Protein AF-A0A970EPY3-F1 (afdb_monomer_lite)

Structure (mmCIF, N/CA/C/O backbone):
data_AF-A0A970EPY3-F1
#
_entry.id   AF-A0A970EPY3-F1
#
loop_
_atom_site.group_PDB
_atom_site.id
_atom_site.type_symbol
_atom_site.label_atom_id
_atom_site.label_alt_id
_atom_site.label_comp_id
_atom_site.label_asym_id
_atom_site.label_entity_id
_atom_site.label_seq_id
_atom_site.pdbx_PDB_ins_code
_atom_site.Cartn_x
_atom_site.Cartn_y
_atom_site.Cartn_z
_atom_site.occupancy
_atom_site.B_iso_or_equiv
_atom_site.auth_seq_id
_atom_site.auth_comp_id
_atom_site.auth_asym_id
_atom_site.auth_atom_id
_atom_site.pdbx_PDB_model_num
ATOM 1 N N . MET A 1 1 ? -23.194 1.793 7.212 1.00 55.56 1 MET A N 1
ATOM 2 C CA . MET A 1 1 ? -22.159 1.572 8.239 1.00 55.56 1 MET A CA 1
ATOM 3 C C . MET A 1 1 ? -21.676 2.936 8.666 1.00 55.56 1 MET A C 1
ATOM 5 O O . MET A 1 1 ? -21.393 3.735 7.785 1.00 55.56 1 MET A O 1
ATOM 9 N N . GLU A 1 2 ? -21.664 3.217 9.967 1.00 76.56 2 GLU A N 1
ATOM 10 C CA . GLU A 1 2 ? -20.962 4.396 10.481 1.00 76.56 2 GLU A CA 1
ATOM 11 C C . GLU A 1 2 ? -19.458 4.180 10.309 1.00 76.56 2 GLU A C 1
ATOM 13 O O . GLU A 1 2 ? -18.946 3.101 10.619 1.00 76.56 2 GLU A O 1
ATOM 18 N N . THR A 1 3 ? -18.762 5.197 9.818 1.00 88.69 3 THR A N 1
ATOM 19 C CA . THR A 1 3 ? -17.301 5.199 9.715 1.00 88.69 3 THR A CA 1
ATOM 20 C C . THR A 1 3 ? -16.665 5.224 11.108 1.00 88.69 3 THR A C 1
ATOM 22 O O . THR A 1 3 ? -17.247 5.748 12.063 1.00 88.69 3 THR A O 1
ATOM 25 N N . ILE A 1 4 ? -15.425 4.740 11.232 1.00 91.38 4 ILE A N 1
ATOM 26 C CA . ILE A 1 4 ? -14.642 4.841 12.479 1.00 91.38 4 ILE A CA 1
ATOM 27 C C . ILE A 1 4 ? -14.607 6.292 12.989 1.00 91.38 4 ILE A C 1
ATOM 29 O O . ILE A 1 4 ? -14.750 6.543 14.185 1.00 91.38 4 ILE A O 1
ATOM 33 N N . ARG A 1 5 ? -14.519 7.280 12.086 1.00 92.12 5 ARG A N 1
ATOM 34 C CA . ARG A 1 5 ? -14.558 8.708 12.450 1.00 92.12 5 ARG A CA 1
ATOM 35 C C . ARG A 1 5 ? -15.885 9.142 13.072 1.00 92.12 5 ARG A C 1
ATOM 37 O O . ARG A 1 5 ? -15.862 9.910 14.033 1.00 92.12 5 ARG A O 1
ATOM 44 N N . GLU A 1 6 ? -17.016 8.670 12.557 1.00 92.19 6 GLU A N 1
ATOM 45 C CA . GLU A 1 6 ? -18.340 8.969 13.120 1.00 92.19 6 GLU A CA 1
ATOM 46 C C . GLU A 1 6 ? -18.498 8.345 14.512 1.00 92.19 6 GLU A C 1
ATOM 48 O O . GLU A 1 6 ? -18.922 9.032 15.444 1.00 92.19 6 GLU A O 1
ATOM 53 N N . LYS A 1 7 ? -18.040 7.098 14.693 1.00 90.94 7 LYS A N 1
ATOM 54 C CA . LYS A 1 7 ? -18.020 6.417 15.999 1.00 90.94 7 LYS A CA 1
ATOM 55 C C . LYS A 1 7 ? -17.150 7.163 17.024 1.00 90.94 7 LYS A C 1
ATOM 57 O O . LYS A 1 7 ? -17.562 7.357 18.169 1.00 90.94 7 LYS A O 1
ATOM 62 N N . VAL A 1 8 ? -15.976 7.654 16.612 1.00 92.94 8 VAL A N 1
ATOM 63 C CA . VAL A 1 8 ? -15.098 8.488 17.458 1.00 92.94 8 VAL A CA 1
ATOM 64 C C . VAL A 1 8 ? -15.766 9.814 17.827 1.00 92.94 8 VAL A C 1
ATOM 66 O O . VAL A 1 8 ? -15.713 10.226 18.987 1.00 92.94 8 VAL A O 1
ATOM 69 N N . ALA A 1 9 ? -16.392 10.496 16.863 1.00 91.88 9 ALA A N 1
ATOM 70 C CA . ALA A 1 9 ? -17.084 11.760 17.107 1.00 91.88 9 ALA A CA 1
ATOM 71 C C . ALA A 1 9 ? -18.254 11.586 18.088 1.00 91.88 9 ALA A C 1
ATOM 73 O O . ALA A 1 9 ? -18.426 12.407 18.991 1.00 91.88 9 ALA A O 1
ATOM 74 N N . TYR A 1 10 ? -18.997 10.483 17.964 1.00 89.81 10 TYR A N 1
ATOM 75 C CA . TYR A 1 10 ? -20.058 10.114 18.896 1.00 89.81 10 TYR A CA 1
ATOM 76 C C . TYR A 1 10 ? -19.527 9.906 20.323 1.00 89.81 10 TYR A C 1
ATOM 78 O O . TYR A 1 10 ? -20.062 10.486 21.270 1.00 89.81 10 TYR A O 1
ATOM 86 N N . LEU A 1 11 ? -18.436 9.146 20.486 1.00 88.81 11 LEU A N 1
ATOM 87 C CA . LEU A 1 11 ? -17.830 8.917 21.803 1.00 88.81 11 LEU A CA 1
ATOM 88 C C . LEU A 1 11 ? -17.285 10.201 22.436 1.00 88.81 11 LEU A C 1
ATOM 90 O O . LEU A 1 11 ? -17.459 10.403 23.637 1.00 88.81 11 LEU A O 1
ATOM 94 N N . ARG A 1 12 ? -16.691 11.095 21.636 1.00 88.62 12 ARG A N 1
ATOM 95 C CA . ARG A 1 12 ? -16.262 12.423 22.104 1.00 88.62 12 ARG A CA 1
ATOM 96 C C . ARG A 1 12 ? -17.440 13.253 22.605 1.00 88.62 12 ARG A C 1
ATOM 98 O O . ARG A 1 12 ? -17.402 13.723 23.736 1.00 88.62 12 ARG A O 1
ATOM 105 N N . GLY A 1 13 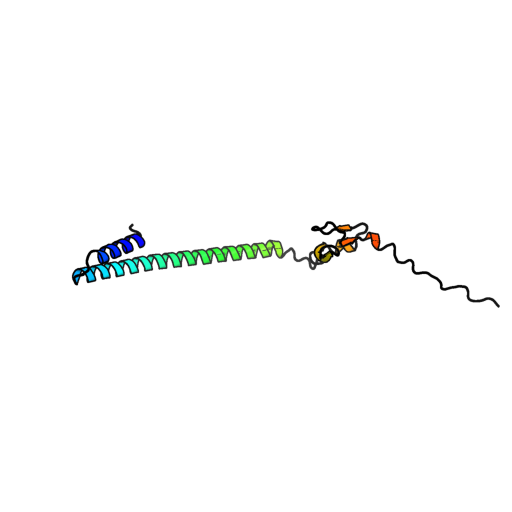? -18.514 13.351 21.821 1.00 88.94 13 GLY A N 1
ATOM 106 C CA . GLY A 1 13 ? -19.712 14.090 22.229 1.00 88.94 13 GLY A CA 1
ATOM 107 C C . GLY A 1 13 ? -20.352 13.537 23.507 1.00 88.94 13 GLY A C 1
ATOM 108 O O 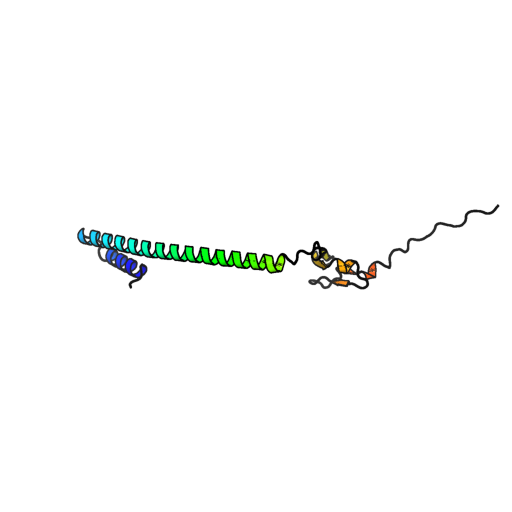. GLY A 1 13 ? -20.852 14.297 24.332 1.00 88.94 13 GLY A O 1
ATOM 109 N N . MET A 1 14 ? -20.291 12.219 23.708 1.00 84.44 14 MET A N 1
ATOM 110 C CA . MET A 1 14 ? -20.794 11.580 24.924 1.00 84.44 14 MET A CA 1
ATOM 111 C C . MET A 1 14 ? -19.937 11.882 26.163 1.00 84.44 14 MET A C 1
ATOM 113 O O . MET A 1 14 ? -20.485 11.997 27.259 1.00 84.44 14 MET A O 1
ATOM 117 N N . LEU A 1 15 ? -18.618 12.021 25.999 1.00 83.75 15 LEU A N 1
ATOM 118 C CA . LEU A 1 15 ? -17.696 12.403 27.073 1.00 83.75 15 LEU A CA 1
ATOM 119 C C . LEU A 1 15 ? -17.809 13.891 27.437 1.00 83.75 15 LEU A C 1
ATOM 121 O O . LEU A 1 15 ? -17.765 14.227 28.618 1.00 83.75 15 LEU A O 1
ATOM 125 N N . ASP A 1 16 ? -18.010 14.766 26.450 1.00 84.62 16 ASP A N 1
ATOM 126 C CA . ASP A 1 16 ? -18.106 16.220 26.657 1.00 84.62 16 ASP A CA 1
ATOM 127 C C . ASP A 1 16 ? -19.433 16.657 27.306 1.00 84.62 16 ASP A C 1
ATOM 129 O O . ASP A 1 16 ? -19.522 17.735 27.898 1.00 84.62 16 ASP A O 1
ATOM 133 N N . ALA A 1 17 ? -20.478 15.829 27.212 1.00 78.19 17 ALA A N 1
ATOM 134 C CA . ALA A 1 17 ? -21.822 16.174 27.671 1.00 78.19 17 ALA A CA 1
ATOM 135 C C . ALA A 1 17 ? -21.995 16.201 29.204 1.00 78.19 17 ALA A C 1
ATOM 137 O O . ALA A 1 17 ? -22.965 16.795 29.680 1.00 78.19 17 ALA A O 1
ATOM 138 N N . ASP A 1 18 ? -21.114 15.565 29.990 1.00 69.62 18 ASP A N 1
ATOM 139 C CA . ASP A 1 18 ? -21.288 15.471 31.446 1.00 69.62 18 ASP A CA 1
ATOM 140 C C . ASP A 1 18 ? -19.953 15.412 32.220 1.00 69.62 18 ASP A C 1
ATOM 142 O O . ASP A 1 18 ? -19.228 14.419 32.127 1.00 69.62 18 ASP A O 1
ATOM 146 N N . PRO A 1 19 ? -19.630 16.420 33.054 1.00 68.12 19 PRO A N 1
ATOM 147 C CA . PRO A 1 19 ? -18.397 16.436 33.842 1.00 68.12 19 PRO A CA 1
ATOM 148 C C . PRO A 1 19 ? -18.373 15.402 34.983 1.00 68.12 19 PRO A C 1
ATOM 150 O O . PRO A 1 19 ? -17.330 15.225 35.616 1.00 68.12 19 PRO A O 1
ATOM 153 N N . LYS A 1 20 ? -19.492 14.724 35.282 1.00 71.25 20 LYS A N 1
ATOM 154 C CA . LYS A 1 20 ? -19.554 13.636 36.270 1.00 71.25 20 LYS A CA 1
ATOM 155 C C . LYS A 1 20 ? -20.070 12.357 35.620 1.00 71.25 20 LYS A C 1
ATOM 157 O O . LYS A 1 20 ? -21.233 11.986 35.748 1.00 71.25 20 LYS A O 1
ATOM 162 N N . LEU A 1 21 ? -19.168 11.643 34.958 1.00 72.00 21 LEU A N 1
ATOM 163 C CA . LEU A 1 21 ? -19.440 10.297 34.468 1.00 72.00 21 LEU A CA 1
ATOM 164 C C . LEU A 1 21 ? -19.658 9.336 35.649 1.00 72.00 21 LEU A C 1
ATOM 166 O O . LEU A 1 21 ? -18.753 9.091 36.443 1.00 72.00 21 LEU A O 1
ATOM 170 N N . GLY A 1 22 ? -20.871 8.792 35.772 1.00 81.00 22 GLY A N 1
ATOM 171 C CA . GLY A 1 22 ? -21.147 7.673 36.678 1.00 81.00 22 GLY A CA 1
ATOM 172 C C . GLY A 1 22 ? -20.482 6.376 36.200 1.00 81.00 22 GLY A C 1
ATOM 173 O O . GLY A 1 22 ? -20.230 6.215 35.005 1.00 81.00 22 GLY A O 1
ATOM 174 N N . GLU A 1 23 ? -20.240 5.433 37.117 1.00 82.69 23 GLU A N 1
ATOM 175 C CA . GLU A 1 23 ? -19.571 4.143 36.845 1.00 82.69 23 GLU A CA 1
ATOM 176 C C . GLU A 1 23 ? -20.162 3.384 35.642 1.00 82.69 23 GLU A C 1
ATOM 178 O O . GLU A 1 23 ? -19.419 2.896 34.791 1.00 82.69 23 GLU A O 1
ATOM 183 N N . GLU A 1 24 ? -21.492 3.339 35.514 1.00 83.62 24 GLU A N 1
ATOM 184 C CA . GLU A 1 24 ? -22.172 2.655 34.403 1.00 83.62 24 GLU A CA 1
ATOM 185 C C . GLU A 1 24 ? -21.867 3.286 33.037 1.00 83.62 24 GLU A C 1
ATOM 187 O O . GLU A 1 24 ? -21.646 2.571 32.059 1.00 83.62 24 GLU A O 1
ATOM 192 N N . ARG A 1 25 ? -21.796 4.624 32.959 1.00 81.94 25 ARG A N 1
ATOM 193 C CA . ARG A 1 25 ? -21.424 5.311 31.711 1.00 81.94 25 ARG A CA 1
ATOM 194 C C . ARG A 1 25 ? -19.959 5.092 31.366 1.00 81.94 25 A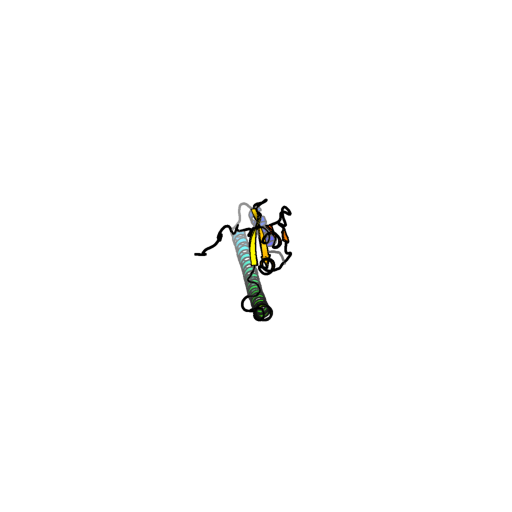RG A C 1
ATOM 196 O O . ARG A 1 25 ? -19.653 4.920 30.192 1.00 81.94 25 ARG A O 1
ATOM 203 N N . ILE A 1 26 ? -19.067 5.088 32.359 1.00 85.12 26 ILE A N 1
ATOM 204 C CA . ILE A 1 26 ? -17.642 4.804 32.134 1.00 85.12 26 ILE A CA 1
ATOM 205 C C . ILE A 1 26 ? -17.497 3.417 31.512 1.00 85.12 26 ILE A C 1
ATOM 207 O O . ILE A 1 26 ? -16.864 3.279 30.467 1.00 85.12 26 ILE A O 1
ATOM 211 N N . LYS A 1 27 ? -18.149 2.408 32.101 1.00 88.50 27 LYS A N 1
ATOM 212 C CA . LYS A 1 27 ? -18.143 1.045 31.563 1.00 88.50 27 LYS A CA 1
ATOM 213 C C . LYS A 1 27 ? -18.643 1.002 30.114 1.00 88.50 27 LYS A C 1
ATOM 215 O O . LYS A 1 27 ? -17.982 0.408 29.269 1.00 88.50 27 LYS A O 1
ATOM 220 N N . PHE A 1 28 ? -19.744 1.691 29.814 1.00 88.81 28 PHE A N 1
ATOM 221 C CA . PHE A 1 28 ? -20.288 1.772 28.456 1.00 88.81 28 PHE A CA 1
ATOM 222 C C . PHE A 1 28 ? -19.324 2.430 27.453 1.00 88.81 28 PHE A C 1
ATOM 224 O O . PHE A 1 28 ? -19.153 1.926 26.344 1.00 88.81 28 PHE A O 1
ATOM 231 N N . VAL A 1 29 ? -18.663 3.533 27.829 1.00 89.12 29 VAL A N 1
ATOM 232 C CA . VAL A 1 29 ? -17.643 4.177 26.981 1.00 89.12 29 VAL A CA 1
ATOM 233 C C . VAL A 1 29 ? -16.509 3.199 26.684 1.00 89.12 29 VAL A C 1
ATOM 235 O O . VAL A 1 29 ? -16.114 3.068 25.529 1.00 89.12 29 VAL A O 1
ATOM 238 N N . PHE A 1 30 ? -16.005 2.491 27.698 1.00 90.94 30 PHE A N 1
ATOM 239 C CA . PHE A 1 30 ? -14.932 1.514 27.513 1.00 90.94 30 PHE A CA 1
ATOM 240 C C . PHE A 1 30 ? -15.345 0.357 26.602 1.00 90.94 30 PHE A C 1
ATOM 242 O O . PHE A 1 30 ? -14.581 0.006 25.710 1.00 90.94 30 PHE A O 1
ATOM 249 N N . GLU A 1 31 ? -16.553 -0.190 26.758 1.00 94.19 31 GLU A N 1
ATOM 250 C CA . GLU A 1 31 ? -17.078 -1.223 25.851 1.00 94.19 31 GLU A CA 1
ATOM 251 C C . GLU A 1 31 ? -17.119 -0.731 24.397 1.00 94.19 31 GLU A C 1
ATOM 253 O O . GLU A 1 31 ? -16.764 -1.466 23.478 1.00 94.19 31 GLU A O 1
ATOM 258 N N . LYS A 1 32 ? -17.494 0.533 24.178 1.00 93.25 32 LYS A N 1
ATOM 259 C CA . LYS A 1 32 ? -17.495 1.130 22.838 1.00 93.25 32 LYS A CA 1
ATOM 260 C C . LYS A 1 32 ? -16.101 1.416 22.295 1.00 93.25 32 LYS A C 1
ATOM 262 O O . LYS A 1 32 ? -15.905 1.281 21.093 1.00 93.25 32 LYS A O 1
ATOM 267 N N . ILE A 1 33 ? -15.151 1.796 23.147 1.00 93.88 33 ILE A N 1
ATOM 268 C CA . ILE A 1 33 ? -13.747 1.951 22.749 1.00 93.88 33 ILE A CA 1
ATOM 269 C C . ILE A 1 33 ? -13.167 0.597 22.340 1.00 93.88 33 ILE A C 1
ATOM 271 O O . ILE A 1 33 ? -12.501 0.533 21.317 1.00 93.88 33 ILE A O 1
ATOM 275 N N . LEU A 1 34 ? -13.440 -0.473 23.092 1.00 95.75 34 LEU A N 1
ATOM 276 C CA . LEU A 1 34 ? -12.982 -1.819 22.741 1.00 95.75 34 LEU A CA 1
ATOM 277 C C . LEU A 1 34 ? -13.540 -2.258 21.385 1.00 95.75 34 LEU A C 1
ATOM 279 O O . LEU A 1 34 ? -12.765 -2.630 20.517 1.00 95.75 34 LEU A O 1
ATOM 283 N N . ALA A 1 35 ? -14.846 -2.091 21.158 1.00 94.19 35 ALA A N 1
ATOM 284 C CA . ALA A 1 35 ? -15.450 -2.398 19.860 1.00 94.19 35 ALA A CA 1
ATOM 285 C C . ALA A 1 35 ? -14.856 -1.560 18.712 1.00 94.19 35 ALA A C 1
ATOM 287 O O . ALA A 1 35 ? -14.665 -2.063 17.614 1.00 94.19 35 ALA A O 1
ATOM 288 N N . LEU A 1 36 ? -14.543 -0.284 18.964 1.00 95.62 36 LEU A N 1
ATOM 289 C CA . LEU A 1 36 ? -13.885 0.566 17.974 1.00 95.62 36 LEU A CA 1
ATOM 290 C C . LEU A 1 36 ? -12.458 0.092 17.671 1.00 95.62 36 LEU A C 1
ATOM 292 O O . LEU A 1 36 ? -12.020 0.198 16.533 1.00 95.62 36 LEU A O 1
ATOM 296 N N . LEU A 1 37 ? -11.721 -0.382 18.678 1.00 96.56 37 LEU A N 1
ATOM 297 C CA . LEU A 1 37 ? -10.387 -0.945 18.476 1.00 96.56 37 LEU A CA 1
ATOM 298 C C . LEU A 1 37 ? -10.455 -2.236 17.659 1.00 96.56 37 LEU A C 1
ATOM 300 O O . LEU A 1 37 ? -9.629 -2.388 16.769 1.00 96.56 37 LEU A O 1
ATOM 304 N N . ASP A 1 38 ? -11.451 -3.091 17.901 1.00 96.56 38 ASP A N 1
ATOM 305 C CA . ASP A 1 38 ? -11.697 -4.278 17.074 1.00 96.56 38 ASP A CA 1
ATOM 306 C C . ASP A 1 38 ? -11.980 -3.874 15.615 1.00 96.56 38 ASP A C 1
ATOM 308 O O . ASP A 1 38 ? -11.329 -4.380 14.706 1.00 96.56 38 ASP A O 1
ATOM 312 N N . ASP A 1 39 ? -12.852 -2.880 15.388 1.00 95.56 39 ASP A N 1
ATOM 313 C CA . ASP A 1 39 ? -13.128 -2.364 14.037 1.00 95.56 39 ASP A CA 1
ATOM 314 C C . ASP A 1 39 ? -11.851 -1.827 13.347 1.00 95.56 39 ASP A C 1
ATOM 316 O O . ASP A 1 39 ? -11.653 -2.029 12.150 1.00 95.56 39 ASP A O 1
ATOM 320 N N . ILE A 1 40 ? -10.983 -1.122 14.090 1.00 96.12 40 ILE A N 1
ATOM 321 C CA . ILE A 1 40 ? -9.700 -0.612 13.572 1.00 96.12 40 ILE A CA 1
ATOM 322 C C . ILE A 1 40 ? -8.762 -1.771 13.226 1.00 96.12 40 ILE A C 1
ATOM 324 O O . ILE A 1 40 ? -8.075 -1.706 12.208 1.00 96.12 40 ILE A O 1
ATOM 328 N N . SER A 1 41 ? -8.699 -2.797 14.074 1.00 97.38 41 SER A N 1
ATOM 329 C CA . SER A 1 41 ? -7.885 -3.987 13.835 1.00 97.38 41 SER A CA 1
ATOM 330 C C . SER A 1 41 ? -8.330 -4.723 12.574 1.00 97.38 41 SER A C 1
ATOM 332 O O . SER A 1 41 ? -7.483 -5.021 11.738 1.00 97.38 41 SER A O 1
ATOM 334 N N . ASP A 1 42 ? -9.637 -4.912 12.381 1.00 96.25 42 ASP A N 1
ATOM 335 C CA . ASP A 1 42 ? -10.185 -5.544 11.176 1.00 96.25 42 ASP A CA 1
ATOM 336 C C . ASP A 1 42 ? -9.857 -4.738 9.903 1.00 96.25 42 ASP A C 1
ATOM 338 O O . ASP A 1 42 ? -9.448 -5.304 8.886 1.00 96.25 42 ASP A O 1
ATOM 342 N N . GLU A 1 43 ? -10.001 -3.405 9.943 1.00 96.44 43 GLU A N 1
ATOM 343 C CA . GLU A 1 43 ? -9.625 -2.538 8.814 1.00 96.44 43 GLU A CA 1
ATOM 344 C C . GLU A 1 43 ? -8.113 -2.569 8.537 1.00 96.44 43 GLU A C 1
ATOM 346 O O . GLU A 1 43 ? -7.701 -2.526 7.375 1.00 96.44 43 GLU A O 1
ATOM 351 N N . LEU A 1 44 ? -7.282 -2.656 9.581 1.00 97.62 44 LEU A N 1
ATOM 352 C CA . LEU A 1 44 ? -5.830 -2.744 9.446 1.00 97.62 44 LEU A CA 1
ATOM 353 C C . LEU A 1 44 ? -5.401 -4.073 8.818 1.00 97.62 44 LEU A C 1
ATOM 355 O O . LEU A 1 44 ? -4.564 -4.064 7.918 1.00 97.62 44 LEU A O 1
ATOM 359 N N . ASP A 1 45 ? -5.992 -5.188 9.247 1.00 98.12 45 ASP A N 1
ATOM 360 C CA . ASP A 1 45 ? -5.725 -6.509 8.673 1.00 98.12 45 ASP A CA 1
ATOM 361 C C . ASP A 1 45 ? -6.150 -6.563 7.198 1.00 98.12 45 ASP A C 1
ATOM 363 O O . ASP A 1 45 ? -5.408 -7.061 6.348 1.00 98.12 45 ASP A O 1
ATOM 367 N N . ALA A 1 46 ? -7.306 -5.978 6.863 1.00 97.06 46 ALA A N 1
ATOM 368 C CA . ALA A 1 46 ? -7.754 -5.859 5.477 1.00 97.06 46 ALA A CA 1
ATOM 369 C C . ALA A 1 46 ? -6.803 -4.996 4.628 1.00 97.06 46 ALA A C 1
ATOM 371 O O . ALA A 1 46 ? -6.497 -5.350 3.488 1.00 97.06 46 ALA A O 1
ATOM 372 N N . ALA A 1 47 ? -6.309 -3.883 5.179 1.00 97.88 47 ALA A N 1
ATOM 373 C CA . ALA A 1 47 ? -5.342 -3.025 4.500 1.00 97.88 47 ALA A CA 1
ATOM 374 C C . ALA A 1 47 ? -3.989 -3.724 4.297 1.00 97.88 47 ALA A C 1
ATOM 376 O O . ALA A 1 47 ? -3.407 -3.609 3.221 1.00 97.88 47 ALA A O 1
ATOM 377 N N . ALA A 1 48 ? -3.509 -4.473 5.294 1.00 98.25 48 ALA A N 1
ATOM 378 C CA . ALA A 1 48 ? -2.277 -5.252 5.195 1.00 98.25 48 ALA A CA 1
ATOM 379 C C . ALA A 1 48 ? -2.386 -6.355 4.130 1.00 98.25 48 ALA A C 1
ATOM 381 O O . ALA A 1 48 ? -1.462 -6.543 3.343 1.00 98.25 48 ALA A O 1
ATOM 382 N N . ALA A 1 49 ? -3.531 -7.041 4.052 1.00 98.06 49 ALA A N 1
ATOM 383 C CA . ALA A 1 49 ? -3.783 -8.032 3.009 1.00 98.06 49 ALA A CA 1
ATOM 384 C C . ALA A 1 49 ? -3.778 -7.402 1.606 1.00 98.06 49 ALA A C 1
ATOM 386 O O . ALA A 1 49 ? -3.113 -7.911 0.708 1.00 98.06 49 ALA A O 1
ATOM 387 N N . ALA A 1 50 ? -4.456 -6.262 1.435 1.00 98.25 50 ALA A N 1
ATOM 388 C CA . ALA A 1 50 ? -4.459 -5.531 0.168 1.00 98.25 50 ALA A CA 1
ATOM 389 C C . ALA A 1 50 ? -3.063 -5.005 -0.214 1.00 98.25 50 ALA A C 1
ATOM 391 O O . ALA A 1 50 ? -2.706 -5.009 -1.388 1.00 98.25 50 ALA A O 1
ATOM 392 N N . GLN A 1 51 ? -2.257 -4.567 0.760 1.00 98.44 51 GLN A N 1
ATOM 393 C CA . GLN A 1 51 ? -0.867 -4.181 0.510 1.00 98.44 51 GLN A CA 1
ATOM 394 C C . GLN A 1 51 ? -0.041 -5.378 0.027 1.00 98.44 51 GLN A C 1
ATOM 396 O O . GLN A 1 51 ? 0.686 -5.237 -0.948 1.00 98.44 51 GLN A O 1
ATOM 401 N N . SER A 1 52 ? -0.168 -6.541 0.673 1.00 98.31 52 SER A N 1
ATOM 402 C CA . SER A 1 52 ? 0.546 -7.755 0.259 1.00 98.31 52 SER A CA 1
ATOM 403 C C . SER A 1 52 ? 0.200 -8.150 -1.179 1.00 98.31 52 SER A C 1
ATOM 405 O O . SER A 1 52 ? 1.090 -8.485 -1.947 1.00 98.31 52 SER A O 1
ATOM 407 N N . GLU A 1 53 ? -1.075 -8.057 -1.565 1.00 98.38 53 GLU A N 1
ATOM 408 C CA . GLU A 1 53 ? -1.511 -8.326 -2.943 1.00 98.38 53 GLU A CA 1
ATOM 409 C C . GLU A 1 53 ? -0.902 -7.328 -3.945 1.00 98.38 53 GLU A C 1
ATOM 411 O O . GLU A 1 53 ? -0.509 -7.707 -5.047 1.00 98.38 53 GLU A O 1
ATOM 416 N N . LEU A 1 54 ? -0.778 -6.052 -3.563 1.00 98.31 54 LEU A N 1
ATOM 417 C CA . LEU A 1 54 ? -0.101 -5.049 -4.389 1.00 98.31 54 LEU A CA 1
ATOM 418 C C . LEU A 1 54 ? 1.404 -5.304 -4.506 1.00 98.31 54 LEU A C 1
ATOM 420 O O . LEU A 1 54 ? 1.966 -5.047 -5.566 1.00 98.31 54 LEU A O 1
ATOM 424 N N . GLU A 1 55 ? 2.058 -5.777 -3.444 1.00 98.44 55 GLU A N 1
ATOM 425 C CA . GLU A 1 55 ? 3.475 -6.154 -3.483 1.00 98.44 55 GLU A CA 1
ATOM 426 C C . GLU A 1 55 ? 3.711 -7.301 -4.466 1.00 98.44 55 GLU A C 1
ATOM 428 O O . GLU A 1 55 ? 4.610 -7.199 -5.300 1.00 98.44 55 GLU A O 1
ATOM 433 N N . ASP A 1 56 ? 2.859 -8.329 -4.431 1.00 98.25 56 ASP A N 1
ATOM 434 C CA . ASP A 1 56 ? 2.911 -9.444 -5.380 1.00 98.25 56 ASP A CA 1
ATOM 435 C C . ASP A 1 56 ? 2.699 -8.952 -6.822 1.00 98.25 56 ASP A C 1
ATOM 437 O O . ASP A 1 56 ? 3.486 -9.270 -7.710 1.00 98.25 56 ASP A O 1
ATOM 441 N N . TYR A 1 57 ? 1.698 -8.097 -7.052 1.00 98.19 57 TYR A N 1
ATOM 442 C CA . TYR A 1 57 ? 1.434 -7.520 -8.375 1.00 98.19 57 TYR A CA 1
ATOM 443 C C . TYR A 1 57 ? 2.597 -6.658 -8.900 1.00 98.19 57 TYR A C 1
ATOM 445 O O . TYR A 1 57 ? 2.924 -6.693 -10.084 1.00 98.19 57 TYR A O 1
ATOM 453 N N . VAL A 1 58 ? 3.245 -5.873 -8.033 1.00 98.44 58 VAL A N 1
ATOM 454 C CA . VAL A 1 58 ? 4.426 -5.082 -8.415 1.00 98.44 58 VAL A CA 1
ATOM 455 C C . VAL A 1 58 ? 5.616 -5.988 -8.721 1.00 98.44 58 VAL A C 1
ATOM 457 O O . VAL A 1 58 ? 6.347 -5.709 -9.667 1.00 98.44 58 VAL A O 1
ATOM 460 N N . ALA A 1 59 ? 5.795 -7.077 -7.970 1.00 98.19 59 ALA A N 1
ATOM 461 C CA . ALA A 1 59 ? 6.826 -8.065 -8.266 1.00 98.19 59 ALA A CA 1
ATOM 462 C C . ALA A 1 59 ? 6.582 -8.757 -9.618 1.00 98.19 59 ALA A C 1
ATOM 464 O O . ALA A 1 59 ? 7.531 -8.984 -10.360 1.00 98.19 59 ALA A O 1
ATOM 465 N N . GLU A 1 60 ? 5.327 -9.046 -9.973 1.00 98.31 60 GLU A N 1
ATOM 466 C CA . GLU A 1 60 ? 4.979 -9.561 -11.305 1.00 98.31 60 GLU A CA 1
ATOM 467 C C . GLU A 1 60 ? 5.338 -8.562 -12.413 1.00 98.31 60 GLU A C 1
ATOM 469 O O . GLU A 1 60 ? 5.952 -8.955 -13.401 1.00 98.31 60 GLU A O 1
ATOM 474 N N . ILE A 1 61 ? 5.042 -7.270 -12.225 1.00 98.06 61 ILE A N 1
ATOM 475 C CA . ILE A 1 61 ? 5.448 -6.228 -13.183 1.00 98.06 61 ILE A CA 1
ATOM 476 C C . ILE A 1 61 ? 6.970 -6.188 -13.342 1.00 98.06 61 ILE A C 1
ATOM 478 O O . ILE A 1 61 ? 7.454 -6.090 -14.464 1.00 98.06 61 ILE A O 1
ATOM 482 N N . ASP A 1 62 ? 7.722 -6.241 -12.242 1.00 97.88 62 ASP A N 1
ATOM 483 C CA . ASP A 1 62 ? 9.189 -6.227 -12.276 1.00 97.88 62 ASP A CA 1
ATOM 484 C C . ASP A 1 62 ? 9.743 -7.422 -13.068 1.00 97.88 62 ASP A C 1
ATOM 486 O O . ASP A 1 62 ? 10.612 -7.255 -13.920 1.00 97.88 62 ASP A O 1
ATOM 490 N N . LEU A 1 63 ? 9.172 -8.614 -12.865 1.00 97.12 63 LEU A N 1
ATOM 491 C CA . LEU A 1 63 ? 9.535 -9.814 -13.622 1.00 97.12 63 LEU A CA 1
ATOM 492 C C . LEU A 1 63 ? 9.200 -9.694 -15.114 1.00 97.12 63 LEU A C 1
ATOM 494 O O . LEU A 1 63 ? 10.011 -10.090 -15.951 1.00 97.12 63 LEU A O 1
ATOM 498 N N . ASP A 1 64 ? 8.030 -9.152 -15.453 1.00 96.62 64 ASP A N 1
ATOM 499 C CA . ASP A 1 64 ? 7.627 -8.929 -16.844 1.00 96.62 64 ASP A CA 1
ATOM 500 C C . ASP A 1 64 ? 8.543 -7.907 -17.534 1.00 96.62 64 ASP A C 1
ATOM 502 O O . ASP A 1 64 ? 8.932 -8.100 -18.686 1.00 96.62 64 ASP A O 1
ATOM 506 N N . LEU A 1 65 ? 8.912 -6.829 -16.833 1.00 96.06 65 LEU A N 1
ATOM 507 C CA . LEU A 1 65 ? 9.850 -5.831 -17.343 1.00 96.06 65 LEU A CA 1
ATOM 508 C C . LEU A 1 65 ? 11.245 -6.421 -17.526 1.00 96.06 65 LEU A C 1
ATOM 510 O O . LEU A 1 65 ? 11.825 -6.216 -18.584 1.00 96.06 65 LEU A O 1
ATOM 514 N N . ALA A 1 66 ? 11.744 -7.205 -16.569 1.00 93.06 66 ALA A N 1
ATOM 515 C CA . ALA A 1 66 ? 13.028 -7.887 -16.706 1.00 93.06 66 ALA A CA 1
ATOM 516 C C . ALA A 1 66 ? 13.045 -8.831 -17.920 1.00 93.06 66 ALA A C 1
ATOM 518 O O . ALA A 1 66 ? 14.019 -8.863 -18.665 1.00 93.06 66 ALA A O 1
ATOM 519 N N . ALA A 1 67 ? 11.948 -9.553 -18.175 1.00 92.81 67 ALA A N 1
ATOM 520 C CA . ALA A 1 67 ? 11.829 -10.394 -19.364 1.00 92.81 67 ALA A CA 1
ATOM 521 C C . ALA A 1 67 ? 11.830 -9.573 -20.666 1.00 92.81 67 ALA A C 1
ATOM 523 O O . ALA A 1 67 ? 12.448 -9.979 -21.646 1.00 92.81 67 ALA A O 1
ATOM 524 N N . LEU A 1 68 ? 11.167 -8.411 -20.680 1.00 91.56 68 LEU A N 1
ATOM 525 C CA . LEU A 1 68 ? 11.232 -7.490 -21.817 1.00 91.56 68 LEU A CA 1
ATOM 526 C C . LEU A 1 68 ? 12.636 -6.906 -21.995 1.00 91.56 68 LEU A C 1
ATOM 528 O O . LEU A 1 68 ? 13.086 -6.768 -23.126 1.00 91.56 68 LEU A O 1
ATOM 532 N N . GLU A 1 69 ? 13.324 -6.560 -20.911 1.00 87.56 69 GLU A N 1
ATOM 533 C CA . GLU A 1 69 ? 14.697 -6.067 -20.970 1.00 87.56 69 GLU A CA 1
ATOM 534 C C . GLU A 1 69 ? 15.634 -7.129 -21.546 1.00 87.56 69 GLU A C 1
ATOM 536 O O . GLU A 1 69 ? 16.426 -6.821 -22.431 1.00 87.56 69 GLU A O 1
ATOM 541 N N . ASP A 1 70 ? 15.491 -8.385 -21.127 1.00 85.94 70 ASP A N 1
ATOM 542 C CA . ASP A 1 70 ? 16.235 -9.494 -21.715 1.00 85.94 70 ASP A CA 1
ATOM 543 C C . ASP A 1 70 ? 15.890 -9.663 -23.210 1.00 85.94 70 ASP A C 1
ATOM 545 O O . ASP A 1 70 ? 16.784 -9.757 -24.043 1.00 85.94 70 ASP A O 1
ATOM 549 N N . ASP A 1 71 ? 14.616 -9.639 -23.602 1.00 84.44 71 ASP A N 1
ATOM 550 C CA . ASP A 1 71 ? 14.228 -9.848 -25.005 1.00 84.44 71 ASP A CA 1
ATOM 551 C C . ASP A 1 71 ? 14.644 -8.689 -25.937 1.00 84.44 71 ASP A C 1
ATOM 553 O O . ASP A 1 71 ? 14.976 -8.925 -27.101 1.00 84.44 71 ASP A O 1
ATOM 557 N N . PHE A 1 72 ? 14.612 -7.439 -25.460 1.00 77.50 72 PHE A N 1
ATOM 558 C CA . PHE A 1 72 ? 14.896 -6.251 -26.277 1.00 77.50 72 PHE A CA 1
ATOM 559 C C . PHE A 1 72 ? 16.342 -5.763 -26.164 1.00 77.50 72 PHE A C 1
ATOM 561 O O . PHE A 1 72 ? 16.906 -5.343 -27.170 1.00 77.50 72 PHE A O 1
ATOM 568 N N . TYR A 1 73 ? 16.949 -5.830 -24.977 1.00 71.06 73 TYR A N 1
ATOM 569 C CA . TYR A 1 73 ? 18.310 -5.342 -24.737 1.00 71.06 73 TYR A CA 1
ATOM 570 C C . TYR A 1 73 ? 19.366 -6.457 -24.704 1.00 71.06 73 TYR A C 1
ATOM 572 O O . TYR A 1 73 ? 20.545 -6.152 -24.875 1.00 71.06 73 TYR A O 1
ATOM 580 N N . ALA A 1 74 ? 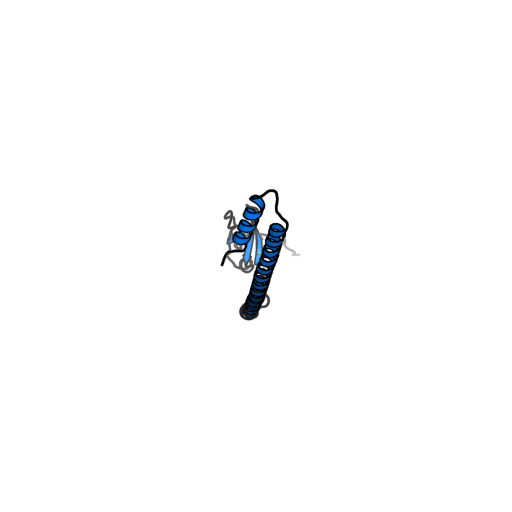19.017 -7.747 -24.551 1.00 61.41 74 ALA A N 1
ATOM 581 C CA . ALA A 1 74 ? 20.037 -8.810 -24.601 1.00 61.41 74 ALA A CA 1
ATOM 582 C C . ALA A 1 74 ? 20.504 -9.159 -26.027 1.00 61.41 74 ALA A C 1
ATOM 584 O O . ALA A 1 74 ? 21.588 -9.728 -26.182 1.00 61.41 74 ALA A O 1
ATOM 585 N N . GLU A 1 75 ? 19.739 -8.811 -27.069 1.00 57.06 75 GLU A N 1
ATOM 586 C CA . GLU A 1 75 ? 20.191 -8.898 -28.471 1.00 57.06 75 GLU A CA 1
ATOM 587 C C . GLU A 1 75 ? 20.930 -7.631 -28.937 1.00 57.06 75 GLU A C 1
ATOM 589 O O . GLU A 1 75 ? 21.695 -7.690 -29.899 1.00 57.06 75 GLU A O 1
ATOM 594 N N . GLU A 1 76 ? 20.791 -6.518 -28.208 1.00 52.72 76 GLU A N 1
ATOM 595 C CA . GLU A 1 76 ? 21.526 -5.265 -28.423 1.00 52.72 76 GLU A CA 1
ATOM 596 C C . GLU A 1 76 ? 22.758 -5.169 -27.506 1.00 52.72 76 GLU A C 1
ATOM 598 O O . GLU A 1 76 ? 23.167 -4.110 -27.044 1.00 52.72 76 GLU A O 1
ATOM 603 N N . HIS A 1 77 ? 23.419 -6.309 -27.304 1.00 52.16 77 HIS A N 1
ATOM 604 C CA . HIS A 1 77 ? 24.864 -6.329 -27.134 1.00 52.16 77 HIS A CA 1
ATOM 605 C C . HIS A 1 77 ? 25.513 -6.712 -28.476 1.00 52.16 77 HIS A C 1
ATOM 607 O O . HIS A 1 77 ? 26.032 -7.828 -28.623 1.00 52.16 77 HIS A O 1
ATOM 613 N N . PRO A 1 78 ? 25.597 -5.792 -29.463 1.00 46.03 78 PRO A N 1
ATOM 614 C CA . PRO A 1 78 ? 26.847 -5.736 -30.177 1.00 46.03 78 PRO A CA 1
ATOM 615 C C . PRO A 1 78 ? 27.894 -5.379 -29.117 1.00 46.03 78 PRO A C 1
ATOM 617 O O . PRO A 1 78 ? 27.741 -4.484 -28.286 1.00 46.03 78 PRO A O 1
ATOM 620 N N . SER A 1 79 ? 28.981 -6.127 -29.096 1.00 49.84 79 SER A N 1
ATOM 621 C CA . SER A 1 79 ? 30.251 -5.531 -28.719 1.00 49.84 79 SER A CA 1
ATOM 622 C C . SER A 1 79 ? 30.346 -4.136 -29.352 1.00 49.84 79 SER A C 1
ATOM 624 O O . SER A 1 79 ? 30.363 -4.074 -30.573 1.00 49.84 79 SER A O 1
ATOM 626 N N . HIS A 1 80 ? 30.403 -3.069 -28.553 1.00 50.00 80 HIS A N 1
ATOM 627 C CA . HIS A 1 80 ? 30.881 -1.749 -28.977 1.00 50.00 80 HIS A CA 1
ATOM 628 C C . HIS A 1 80 ? 30.351 -1.230 -30.326 1.00 50.00 80 HIS A C 1
ATOM 630 O O . HIS A 1 80 ? 31.104 -1.216 -31.290 1.00 50.00 80 HIS A O 1
ATOM 636 N N . GLU A 1 81 ? 29.106 -0.753 -30.397 1.00 51.06 81 GLU A N 1
ATOM 637 C CA . GLU A 1 81 ? 28.708 0.191 -31.467 1.00 51.06 81 GLU A CA 1
ATOM 638 C C . GLU A 1 81 ? 27.821 1.356 -30.959 1.00 51.06 81 GLU A C 1
ATOM 640 O O . GLU A 1 81 ? 27.335 2.144 -31.756 1.00 51.06 81 GLU A O 1
ATOM 645 N N . GLU A 1 82 ? 27.655 1.523 -29.638 1.00 48.94 82 GLU A N 1
ATOM 646 C CA . GLU A 1 82 ? 27.134 2.762 -29.012 1.00 48.94 82 GLU A CA 1
ATOM 647 C C . GLU A 1 82 ? 28.225 3.548 -28.248 1.00 48.94 82 GLU A C 1
ATOM 649 O O . GLU A 1 82 ? 27.930 4.548 -27.599 1.00 48.94 82 GLU A O 1
ATOM 654 N N . ASP A 1 83 ? 29.488 3.106 -28.290 1.00 52.03 83 ASP A N 1
ATOM 655 C CA . ASP A 1 83 ? 30.513 3.531 -27.317 1.00 52.03 83 ASP A CA 1
ATOM 656 C C . ASP A 1 83 ? 31.629 4.416 -27.888 1.00 52.03 83 ASP A C 1
ATOM 658 O O . ASP A 1 83 ? 32.617 4.674 -27.209 1.00 52.03 83 ASP A O 1
ATOM 662 N N . ASP A 1 84 ? 31.452 4.932 -29.100 1.00 67.69 84 ASP A N 1
ATOM 663 C CA . ASP A 1 84 ? 32.352 5.929 -29.670 1.00 67.69 84 ASP A CA 1
ATOM 664 C C . ASP A 1 84 ? 31.596 7.271 -29.694 1.00 67.69 84 ASP A C 1
ATOM 666 O O . ASP A 1 84 ? 31.245 7.811 -30.739 1.00 67.69 84 ASP A O 1
ATOM 670 N N . MET A 1 85 ? 31.222 7.778 -28.513 1.00 78.88 85 MET A N 1
ATOM 671 C CA . MET A 1 85 ? 30.646 9.117 -28.334 1.00 78.88 85 MET A CA 1
ATOM 672 C C . MET A 1 85 ? 31.722 10.043 -27.768 1.00 78.88 85 MET A C 1
ATOM 674 O O . MET A 1 85 ? 32.277 9.808 -26.692 1.00 78.88 85 MET A O 1
ATOM 678 N N . VAL A 1 86 ? 32.004 11.137 -28.470 1.00 82.06 86 VAL A N 1
ATOM 679 C CA . VAL A 1 86 ? 32.997 12.127 -28.055 1.00 82.06 86 VAL A CA 1
ATOM 680 C C . VAL A 1 86 ? 32.304 13.311 -27.403 1.00 82.06 86 VAL A C 1
ATOM 682 O O . VAL A 1 86 ? 31.343 13.880 -27.923 1.00 82.06 86 VAL A O 1
ATOM 685 N N . ARG A 1 87 ? 32.835 13.721 -26.247 1.00 87.38 87 ARG A N 1
ATOM 686 C CA . ARG A 1 87 ? 32.406 14.925 -25.534 1.00 87.38 87 ARG A CA 1
ATOM 687 C C . ARG A 1 87 ? 33.472 16.009 -25.620 1.00 87.38 87 ARG A C 1
ATOM 689 O O . ARG A 1 87 ? 34.596 15.818 -25.159 1.00 87.38 87 ARG A O 1
ATOM 696 N N . MET A 1 88 ? 33.082 17.177 -26.118 1.00 86.50 88 MET A N 1
ATOM 697 C CA . MET A 1 88 ? 33.936 18.357 -26.242 1.00 86.50 88 MET A CA 1
ATOM 698 C C . MET A 1 88 ? 33.293 19.568 -25.554 1.00 86.50 88 MET A C 1
ATOM 700 O O . MET A 1 88 ? 32.072 19.687 -25.477 1.00 86.50 88 MET A O 1
ATOM 704 N N . GLU A 1 89 ? 34.110 20.467 -25.011 1.00 90.12 89 GLU A N 1
ATOM 705 C CA . GLU A 1 89 ? 33.637 21.712 -24.401 1.00 90.12 89 GLU A CA 1
ATOM 706 C C . GLU A 1 89 ? 33.618 22.830 -25.446 1.00 90.12 89 GLU A C 1
ATOM 708 O O . GLU A 1 89 ? 34.602 23.039 -26.156 1.00 90.12 89 GLU A O 1
ATOM 713 N N . CYS A 1 90 ? 32.502 23.553 -25.554 1.00 90.19 90 CYS A N 1
ATOM 714 C CA . CYS A 1 90 ? 32.401 24.682 -26.468 1.00 90.19 90 CYS A CA 1
ATOM 715 C C . CYS A 1 90 ? 33.338 25.819 -26.016 1.00 90.19 90 CYS A C 1
ATOM 717 O O . CYS A 1 90 ? 33.190 26.301 -24.889 1.00 90.19 90 CYS A O 1
ATOM 719 N N . PRO A 1 91 ? 34.232 26.328 -26.886 1.00 88.44 91 PRO A N 1
ATOM 720 C CA . PRO A 1 91 ? 35.201 27.362 -26.511 1.00 88.44 91 PRO A CA 1
ATOM 721 C C . PRO A 1 91 ? 34.560 28.717 -26.169 1.00 88.44 91 PRO A C 1
ATOM 723 O O . PRO A 1 91 ? 35.154 29.513 -25.447 1.00 88.44 91 PRO A O 1
ATOM 726 N N . GLU A 1 92 ? 33.348 28.982 -26.664 1.00 89.81 92 GLU A N 1
ATOM 727 C CA . GLU A 1 92 ? 32.668 30.273 -26.493 1.00 89.81 92 GLU A CA 1
ATOM 728 C C . GLU A 1 92 ? 31.777 30.333 -25.245 1.00 89.81 92 GLU A C 1
ATOM 730 O O . GLU A 1 92 ? 31.716 31.363 -24.574 1.00 89.81 92 GLU A O 1
ATOM 735 N N . CYS A 1 93 ? 31.062 29.250 -24.919 1.00 92.12 93 CYS A N 1
ATOM 736 C CA . CYS A 1 93 ? 30.097 29.245 -23.810 1.00 92.12 93 CYS A CA 1
ATOM 737 C C . CYS A 1 93 ? 30.415 28.250 -22.684 1.00 92.12 93 CYS A C 1
ATOM 739 O O . CYS A 1 93 ? 29.786 28.330 -21.630 1.00 92.12 93 CYS A O 1
ATOM 741 N N . GLY A 1 94 ? 31.381 27.345 -22.877 1.00 86.50 94 GLY A N 1
ATOM 742 C CA . GLY A 1 94 ? 31.750 26.319 -21.894 1.00 86.50 94 GLY A CA 1
ATOM 743 C C . GLY A 1 94 ? 30.744 25.170 -21.766 1.00 86.50 94 GLY A C 1
ATOM 744 O O . GLY A 1 94 ? 30.886 24.324 -20.885 1.00 86.50 94 GLY A O 1
ATOM 745 N N . GLU A 1 95 ? 29.713 25.130 -22.617 1.00 88.81 95 GLU A N 1
ATOM 746 C CA . GLU A 1 95 ? 28.733 24.043 -22.618 1.00 88.81 95 GLU A CA 1
ATOM 747 C C . GLU A 1 95 ? 29.333 22.770 -23.220 1.00 88.81 95 GLU A C 1
ATOM 749 O O . GLU A 1 95 ? 30.121 22.822 -24.172 1.00 88.81 95 GLU A O 1
ATOM 754 N N . ARG A 1 96 ? 28.959 21.614 -22.668 1.00 89.25 96 ARG A N 1
ATOM 755 C CA . ARG A 1 96 ? 29.485 20.320 -23.111 1.00 89.25 96 ARG A CA 1
ATOM 756 C C . ARG A 1 96 ? 28.633 19.789 -24.253 1.00 89.25 96 ARG A C 1
ATOM 758 O O . ARG A 1 96 ? 27.446 19.535 -24.083 1.00 89.25 96 ARG A O 1
ATOM 765 N N . VAL A 1 97 ? 29.261 19.598 -25.405 1.00 89.56 97 VAL A N 1
ATOM 766 C CA . VAL A 1 97 ? 28.639 19.054 -26.613 1.00 89.56 97 VAL A CA 1
ATOM 767 C C . VAL A 1 97 ? 29.088 17.610 -26.783 1.00 89.56 97 VAL A C 1
ATOM 769 O O . VAL A 1 97 ? 30.264 17.300 -26.607 1.00 89.56 97 VAL A O 1
ATOM 772 N N . GLU A 1 98 ? 28.142 16.729 -27.084 1.00 90.88 98 GLU A N 1
ATOM 773 C CA . GLU A 1 98 ? 28.347 15.285 -27.194 1.00 90.88 98 GLU A CA 1
ATOM 774 C C . GLU A 1 98 ? 27.799 14.804 -28.540 1.00 90.88 98 GLU A C 1
ATOM 776 O O . GLU A 1 98 ? 26.683 15.170 -28.915 1.00 90.88 98 GLU A O 1
ATOM 781 N N . PHE A 1 99 ? 28.617 14.062 -29.287 1.00 87.75 99 PHE A N 1
ATOM 782 C CA . PHE A 1 99 ? 28.335 13.625 -30.656 1.00 87.75 99 PHE A CA 1
ATOM 783 C C . PHE A 1 99 ? 29.079 12.323 -30.986 1.00 87.75 99 PHE A C 1
ATOM 785 O O . PHE A 1 99 ? 30.023 11.956 -30.291 1.00 87.75 99 PHE A O 1
ATOM 792 N N . GLU A 1 100 ? 28.659 11.642 -32.051 1.00 87.00 100 GLU A N 1
ATOM 793 C CA . GLU A 1 100 ? 29.256 10.380 -32.513 1.00 87.00 100 GLU A CA 1
ATOM 794 C C . GLU A 1 100 ? 30.699 10.597 -33.017 1.00 87.00 100 GLU A C 1
ATOM 796 O O . GLU A 1 100 ? 30.946 11.460 -33.857 1.00 87.00 100 GLU A O 1
ATOM 801 N N . GLU A 1 101 ? 31.664 9.810 -32.539 1.00 82.50 101 GLU A N 1
ATOM 802 C CA . GLU A 1 101 ? 33.093 9.869 -32.902 1.00 82.50 101 GLU A CA 1
ATOM 803 C C . GLU A 1 101 ? 33.322 9.703 -34.405 1.00 82.50 101 GLU A C 1
ATOM 805 O O . GLU A 1 101 ? 34.278 10.261 -34.938 1.00 82.50 101 GLU A O 1
ATOM 810 N N . GLY A 1 102 ? 32.418 9.008 -35.108 1.00 79.56 102 GLY A N 1
ATOM 811 C CA . GLY A 1 102 ? 32.444 8.893 -36.567 1.00 79.56 102 GLY A CA 1
ATOM 812 C C . GLY A 1 102 ? 32.542 10.251 -37.274 1.00 79.56 102 GLY A C 1
ATOM 813 O O . GLY A 1 102 ? 33.254 10.371 -38.268 1.00 79.56 102 GLY A O 1
ATOM 814 N N . PHE A 1 103 ? 31.952 11.305 -36.697 1.00 82.81 103 PHE A N 1
ATOM 815 C CA . PHE A 1 103 ? 32.045 12.670 -37.221 1.00 82.81 103 PHE A CA 1
ATOM 816 C C . PHE A 1 103 ? 33.460 13.267 -37.195 1.00 82.81 103 PHE A C 1
ATOM 818 O O . PHE A 1 103 ? 33.704 14.245 -37.896 1.00 82.81 103 PHE A O 1
ATOM 825 N N . LEU A 1 104 ? 34.390 12.715 -36.406 1.00 81.19 104 LEU A N 1
ATOM 826 C CA . LEU A 1 104 ? 35.792 13.150 -36.384 1.00 81.19 104 LEU A CA 1
ATOM 827 C C . LEU A 1 104 ? 36.612 12.611 -37.563 1.00 81.19 104 LEU A C 1
ATOM 829 O O . LEU A 1 104 ? 37.712 13.102 -37.814 1.00 81.19 104 LEU A O 1
ATOM 833 N N . TYR A 1 105 ? 36.115 11.577 -38.242 1.00 79.44 105 TYR A N 1
ATOM 834 C CA . TYR A 1 105 ? 36.812 10.909 -39.342 1.00 79.44 105 TYR A CA 1
ATOM 835 C C . TYR A 1 105 ? 36.161 11.158 -40.706 1.00 79.44 105 TYR A C 1
ATOM 837 O O . TYR A 1 105 ? 36.704 10.719 -41.719 1.00 79.44 105 TYR A O 1
ATOM 845 N N . ASP A 1 106 ? 35.020 11.847 -40.732 1.00 80.31 106 ASP A N 1
ATOM 846 C CA . ASP A 1 106 ? 34.318 12.224 -41.952 1.00 80.31 106 ASP A CA 1
ATOM 847 C C . ASP A 1 106 ? 34.811 13.580 -42.488 1.00 80.31 106 ASP A C 1
ATOM 849 O O . ASP A 1 106 ? 34.896 14.591 -41.777 1.00 80.31 106 ASP A O 1
ATOM 853 N N . ASP A 1 107 ? 35.088 13.607 -43.790 1.00 75.94 107 ASP A N 1
ATOM 854 C CA . ASP A 1 107 ? 35.428 14.823 -44.525 1.00 75.94 107 ASP A CA 1
ATOM 855 C C . ASP A 1 107 ? 34.186 15.740 -44.636 1.00 75.94 107 ASP A C 1
ATOM 857 O O . ASP A 1 107 ? 33.066 15.266 -44.839 1.00 75.94 107 ASP A O 1
ATOM 861 N N . ASP A 1 108 ? 34.374 17.061 -44.529 1.00 79.88 108 ASP A N 1
ATOM 862 C CA . ASP A 1 108 ? 33.317 18.091 -44.608 1.00 79.88 108 ASP A CA 1
ATOM 863 C C . ASP A 1 108 ? 32.273 18.091 -43.463 1.00 79.88 108 ASP A C 1
ATOM 865 O O . ASP A 1 108 ? 31.114 18.488 -43.649 1.00 79.88 108 ASP A O 1
ATOM 869 N N . VAL A 1 109 ? 32.668 17.707 -42.246 1.00 84.81 109 VAL A N 1
ATOM 870 C CA . VAL A 1 109 ? 31.794 17.741 -41.063 1.00 84.81 109 VAL A CA 1
ATOM 871 C C . VAL A 1 109 ? 32.091 18.947 -40.179 1.00 84.81 109 VAL A C 1
ATOM 873 O O . VAL A 1 109 ? 33.215 19.181 -39.740 1.00 84.81 109 VAL A O 1
ATOM 876 N N . ARG A 1 110 ? 31.029 19.692 -39.849 1.00 86.69 110 ARG A N 1
ATOM 877 C CA . ARG A 1 110 ? 31.058 20.792 -38.882 1.00 86.69 110 ARG A CA 1
ATOM 878 C C . ARG A 1 110 ? 30.077 20.545 -37.749 1.00 86.69 110 ARG A C 1
ATOM 880 O O . ARG A 1 110 ? 28.873 20.415 -37.970 1.00 86.69 110 ARG A O 1
ATOM 887 N N . ILE A 1 111 ? 30.586 20.602 -36.527 1.00 89.50 111 ILE A N 1
ATOM 888 C CA . ILE A 1 111 ? 29.816 20.429 -35.299 1.00 89.50 111 ILE A CA 1
ATOM 889 C C . ILE A 1 111 ? 29.660 21.787 -34.633 1.00 89.50 111 ILE A C 1
ATOM 891 O O . ILE A 1 111 ? 30.641 22.472 -34.351 1.00 89.50 111 ILE A O 1
ATOM 895 N N . THR A 1 112 ? 28.420 22.185 -34.364 1.00 91.12 112 THR A N 1
ATOM 896 C CA . THR A 1 112 ? 28.096 23.469 -33.732 1.00 91.12 112 THR A CA 1
ATOM 897 C C . THR A 1 112 ? 27.480 23.270 -32.359 1.00 91.12 112 THR A C 1
ATOM 899 O O . THR A 1 112 ? 26.672 22.366 -32.154 1.00 91.12 112 THR A O 1
ATOM 902 N N . CYS A 1 113 ? 27.799 24.164 -31.431 1.00 91.62 113 CYS A N 1
ATOM 903 C CA . CYS A 1 113 ? 27.205 24.189 -30.109 1.00 91.62 113 CYS A CA 1
ATOM 904 C C . CYS A 1 113 ? 25.703 24.512 -30.195 1.00 91.62 113 CYS A C 1
ATOM 906 O O . CYS A 1 113 ? 25.340 25.519 -30.807 1.00 91.62 113 CYS A O 1
ATOM 908 N N . PRO A 1 114 ? 24.823 23.727 -29.551 1.00 90.62 114 PRO A N 1
ATOM 909 C CA . PRO A 1 114 ? 23.383 23.982 -29.563 1.00 90.62 114 PRO A CA 1
ATOM 910 C C . PRO A 1 114 ? 22.980 25.239 -28.778 1.00 90.62 114 PRO A C 1
ATOM 912 O O . PRO A 1 114 ? 21.927 25.808 -29.054 1.00 90.62 114 PRO A O 1
ATOM 915 N N . GLU A 1 115 ? 23.805 25.686 -27.825 1.00 90.25 115 GLU A N 1
ATOM 916 C CA . GLU A 1 115 ? 23.481 26.818 -26.948 1.00 90.25 115 GLU A CA 1
ATOM 917 C C . GLU A 1 115 ? 23.844 28.171 -27.580 1.00 90.25 115 GLU A C 1
ATOM 919 O O . GLU A 1 115 ? 23.043 29.105 -27.571 1.00 90.25 115 GLU A O 1
ATOM 924 N N . CYS A 1 116 ? 25.040 28.295 -28.163 1.00 93.25 116 CYS A N 1
ATOM 925 C CA . CYS A 1 116 ? 25.517 29.564 -28.730 1.00 93.25 116 CYS A CA 1
ATOM 926 C C . CYS A 1 116 ? 25.690 29.554 -30.255 1.00 93.25 116 CYS A C 1
ATOM 928 O O . CYS A 1 116 ? 25.923 30.609 -30.845 1.00 93.25 116 CYS A O 1
ATOM 930 N N . GLY A 1 117 ? 25.588 28.390 -30.902 1.00 87.56 117 GLY A N 1
ATOM 931 C CA . GLY A 1 117 ? 25.781 28.236 -32.346 1.00 87.56 117 GLY A CA 1
ATOM 932 C C . GLY A 1 117 ? 27.236 28.324 -32.815 1.00 87.56 117 GLY A C 1
ATOM 933 O O . GLY A 1 117 ? 27.474 28.278 -34.019 1.00 87.56 117 GLY A O 1
ATOM 934 N N . ALA A 1 118 ? 28.206 28.460 -31.904 1.00 89.12 118 ALA A N 1
ATOM 935 C CA . ALA A 1 118 ? 29.625 28.480 -32.250 1.00 89.12 118 ALA A CA 1
ATOM 936 C C . ALA A 1 118 ? 30.098 27.106 -32.740 1.00 89.12 118 ALA A C 1
ATOM 938 O O . ALA A 1 118 ? 29.627 26.078 -32.253 1.00 89.12 118 ALA A O 1
ATOM 939 N N . THR A 1 119 ? 31.046 27.081 -33.675 1.00 89.44 119 THR A N 1
ATOM 940 C CA . THR A 1 119 ? 31.674 25.837 -34.130 1.00 89.44 119 THR A CA 1
ATOM 941 C C . THR A 1 119 ? 32.528 25.246 -33.012 1.00 89.44 119 THR A C 1
ATOM 943 O O . THR A 1 119 ? 33.335 25.939 -32.399 1.00 89.44 119 THR A O 1
ATOM 946 N N . VAL A 1 120 ? 32.304 23.969 -32.727 1.00 89.06 120 VAL A N 1
ATOM 947 C CA . VAL A 1 120 ? 33.022 23.180 -31.721 1.00 89.06 120 VAL A CA 1
ATOM 948 C C . VAL A 1 120 ? 34.085 22.310 -32.389 1.00 89.06 120 VAL A C 1
ATOM 950 O O . VAL A 1 120 ? 35.171 22.170 -31.845 1.00 89.06 120 VAL A O 1
ATOM 953 N N . TYR A 1 121 ? 33.799 21.781 -33.580 1.00 87.50 121 TYR A N 1
ATOM 954 C CA . TYR A 1 121 ? 34.730 20.993 -34.386 1.00 87.50 121 TYR A CA 1
ATOM 955 C C . TYR A 1 121 ? 34.452 21.221 -35.880 1.00 87.50 121 TYR A C 1
ATOM 957 O O . TYR A 1 121 ? 33.288 21.355 -36.268 1.00 87.50 121 TYR A O 1
ATOM 965 N N . ASP A 1 122 ? 35.500 21.282 -36.699 1.00 86.88 122 ASP A N 1
ATOM 966 C CA . ASP A 1 122 ? 35.423 21.402 -38.159 1.00 86.88 122 ASP A CA 1
ATOM 967 C C . ASP A 1 122 ? 36.537 20.552 -38.787 1.00 86.88 122 ASP A C 1
ATOM 969 O O . ASP A 1 122 ? 37.716 20.801 -38.526 1.00 86.88 122 ASP A O 1
ATOM 973 N N . SER A 1 123 ? 36.180 19.537 -39.580 1.00 79.06 123 SER A N 1
ATOM 974 C CA . SER A 1 123 ? 37.171 18.654 -40.210 1.00 79.06 123 SER A CA 1
ATOM 975 C C . SER A 1 123 ? 37.893 19.308 -41.396 1.00 79.06 123 SER A C 1
ATOM 977 O O . SER A 1 123 ? 38.952 18.834 -41.800 1.00 79.06 123 SER A O 1
ATOM 979 N N . THR A 1 124 ? 37.393 20.443 -41.905 1.00 68.69 124 THR A N 1
ATOM 980 C CA . THR A 1 124 ? 37.985 21.158 -43.053 1.00 68.69 124 THR A CA 1
ATOM 981 C C . THR A 1 124 ? 39.140 22.096 -42.692 1.00 68.69 124 THR A C 1
ATOM 983 O O . THR A 1 124 ? 39.857 22.538 -43.584 1.00 68.69 124 THR A O 1
ATOM 986 N N . GLU A 1 125 ? 39.366 22.390 -41.406 1.00 60.84 125 GLU A N 1
ATOM 987 C CA . GLU A 1 125 ? 40.470 23.264 -40.963 1.00 60.84 125 GLU A CA 1
ATOM 988 C C . GLU A 1 125 ? 41.796 22.507 -40.739 1.00 60.84 125 GLU A C 1
ATOM 990 O O . GLU A 1 125 ? 42.811 23.122 -40.421 1.00 60.84 125 GLU A O 1
ATOM 995 N N . LEU A 1 126 ? 41.816 21.180 -40.919 1.00 54.44 126 LEU A N 1
ATOM 996 C CA . LEU A 1 126 ? 43.005 20.339 -40.714 1.00 54.44 126 LEU A CA 1
ATOM 997 C C . LEU A 1 126 ? 43.972 20.303 -41.914 1.00 54.44 126 LEU A C 1
ATOM 999 O O . LEU A 1 126 ? 45.079 19.792 -41.767 1.00 54.44 126 LEU A O 1
ATOM 1003 N N . ASP A 1 127 ? 43.587 20.854 -43.069 1.00 48.53 127 ASP A N 1
ATOM 1004 C CA . ASP A 1 127 ? 44.378 20.797 -44.312 1.00 48.53 127 ASP A CA 1
ATOM 1005 C C . ASP A 1 127 ? 45.280 22.029 -44.563 1.00 48.53 127 ASP A C 1
ATOM 1007 O O . ASP A 1 127 ? 46.071 22.016 -45.506 1.00 48.53 127 ASP A O 1
ATOM 1011 N N . ASP A 1 128 ? 45.219 23.079 -43.731 1.00 48.09 128 ASP A N 1
ATOM 1012 C CA . ASP A 1 128 ? 45.842 24.382 -44.046 1.00 48.09 128 ASP A CA 1
ATOM 1013 C C . ASP A 1 128 ? 47.070 24.784 -43.183 1.00 48.09 128 ASP A C 1
ATOM 1015 O O . ASP A 1 128 ? 47.582 25.891 -43.358 1.00 48.09 128 ASP A O 1
ATOM 1019 N N . GLU A 1 129 ? 47.616 23.929 -42.298 1.00 50.16 129 GLU A N 1
ATOM 1020 C CA . GLU A 1 129 ? 48.770 24.308 -41.436 1.00 50.16 129 GLU A CA 1
ATOM 1021 C C . GLU A 1 129 ? 49.976 23.336 -41.390 1.00 50.16 129 GLU A C 1
ATOM 1023 O O . GLU A 1 129 ? 50.806 23.440 -40.489 1.00 50.16 129 GLU A O 1
ATOM 1028 N N . ASP A 1 130 ? 50.175 22.477 -42.397 1.00 45.28 130 ASP A N 1
ATOM 1029 C CA . ASP A 1 130 ? 51.445 21.739 -42.592 1.00 45.28 130 ASP A CA 1
ATOM 1030 C C . ASP A 1 130 ? 52.277 22.300 -43.771 1.00 45.28 130 ASP A C 1
ATOM 1032 O O . ASP A 1 130 ? 52.807 21.571 -44.611 1.00 45.28 130 ASP A O 1
ATOM 1036 N N . GLU A 1 131 ? 52.460 23.625 -43.827 1.00 49.00 131 GLU A N 1
ATOM 1037 C CA . GLU A 1 131 ? 53.552 24.247 -44.596 1.00 49.00 131 GLU A CA 1
ATOM 1038 C C . GLU A 1 131 ? 54.830 24.239 -43.731 1.00 49.00 131 GLU A C 1
ATOM 1040 O O . GLU A 1 131 ? 55.287 25.252 -43.202 1.00 49.00 131 GLU A O 1
ATOM 1045 N N . PHE A 1 132 ? 55.391 23.044 -43.517 1.00 41.28 132 PHE A N 1
ATOM 1046 C CA . PHE A 1 132 ? 56.715 22.889 -42.915 1.00 41.28 132 PHE A CA 1
ATOM 1047 C C . PHE A 1 132 ? 57.758 23.303 -43.965 1.00 41.28 132 PHE A C 1
ATOM 1049 O O . PHE A 1 132 ? 58.052 22.536 -44.883 1.00 41.28 132 PHE A O 1
ATOM 1056 N N . ASP A 1 133 ? 58.281 24.528 -43.843 1.00 43.12 133 ASP A N 1
ATOM 1057 C CA . ASP A 1 133 ? 59.380 25.081 -44.648 1.00 43.12 133 ASP A CA 1
ATOM 1058 C C . ASP A 1 133 ? 60.512 24.047 -44.817 1.00 43.12 133 ASP A C 1
ATOM 1060 O O . ASP A 1 133 ? 61.315 23.787 -43.914 1.00 43.12 133 ASP A O 1
ATOM 1064 N N . ALA A 1 134 ? 60.574 23.441 -46.002 1.00 48.09 134 ALA A N 1
ATOM 1065 C CA . ALA A 1 134 ? 61.642 22.551 -46.423 1.00 48.09 134 ALA A CA 1
ATOM 1066 C C . ALA A 1 134 ? 62.850 23.373 -46.905 1.00 48.09 134 ALA A C 1
ATOM 1068 O O . ALA A 1 134 ? 63.159 23.390 -48.091 1.00 48.09 134 ALA A O 1
ATOM 1069 N N . ASP A 1 135 ? 63.554 24.028 -45.978 1.00 50.56 135 ASP A N 1
ATOM 1070 C CA . ASP A 1 135 ? 64.869 24.644 -46.228 1.00 50.56 135 ASP A CA 1
ATOM 1071 C C . ASP A 1 135 ? 66.008 23.736 -45.720 1.00 50.56 135 ASP A C 1
ATOM 1073 O O . ASP A 1 135 ? 66.836 24.088 -44.876 1.00 50.56 135 ASP A O 1
ATOM 1077 N N . LEU A 1 136 ? 66.055 22.519 -46.259 1.00 53.75 136 LEU A N 1
ATOM 1078 C CA . LEU A 1 136 ? 67.233 21.654 -46.229 1.00 53.75 136 LEU A CA 1
ATOM 1079 C C . LEU A 1 136 ? 67.334 20.960 -47.584 1.00 53.75 136 LEU A C 1
ATOM 1081 O O . LEU A 1 136 ? 66.645 19.975 -47.818 1.00 53.75 136 LEU A O 1
ATOM 1085 N N . ASP A 1 137 ? 68.134 21.541 -48.484 1.00 45.22 137 ASP A N 1
ATOM 1086 C CA . ASP A 1 137 ? 69.159 20.843 -49.277 1.00 45.22 137 ASP A CA 1
ATOM 1087 C C . ASP A 1 137 ? 69.609 21.705 -50.476 1.00 45.22 137 ASP A C 1
ATOM 1089 O O . ASP A 1 137 ? 69.210 21.477 -51.617 1.00 45.22 137 ASP A O 1
ATOM 1093 N N . GLU A 1 138 ? 70.531 22.655 -50.259 1.00 51.22 138 GLU A N 1
ATOM 1094 C CA . GLU A 1 138 ? 71.482 23.008 -51.324 1.00 51.22 138 GLU A CA 1
ATOM 1095 C C . GLU A 1 138 ? 72.742 22.143 -51.186 1.00 51.22 138 GLU A C 1
ATOM 1097 O O . GLU A 1 138 ? 73.712 22.480 -50.511 1.00 51.22 138 GLU A O 1
ATOM 1102 N N . LEU A 1 139 ? 72.655 21.008 -51.883 1.00 47.22 139 LEU A N 1
ATOM 1103 C CA . LEU A 1 139 ? 73.685 20.451 -52.759 1.00 47.22 139 LEU A CA 1
ATOM 1104 C C . LEU A 1 139 ? 75.000 20.016 -52.102 1.00 47.22 139 LEU A C 1
ATOM 1106 O O . LEU A 1 139 ? 75.972 20.761 -51.970 1.00 47.22 139 LEU A O 1
ATOM 1110 N N . GLY A 1 140 ? 75.059 18.711 -51.843 1.00 51.47 140 GLY A N 1
ATOM 1111 C CA . GLY A 1 140 ? 76.310 17.978 -51.920 1.00 51.47 140 GLY A CA 1
ATOM 1112 C C . GLY A 1 140 ? 76.842 17.904 -53.358 1.00 51.47 140 GLY A C 1
ATOM 1113 O O . GLY A 1 140 ? 76.093 17.609 -54.285 1.00 51.47 140 GLY A O 1
ATOM 1114 N N . GLU A 1 141 ? 78.158 18.105 -53.439 1.00 53.06 141 GLU A N 1
ATOM 1115 C CA . GLU A 1 141 ? 79.132 17.485 -54.351 1.00 53.06 141 GLU A CA 1
ATOM 1116 C C . GLU A 1 141 ? 79.190 17.949 -55.817 1.00 53.06 141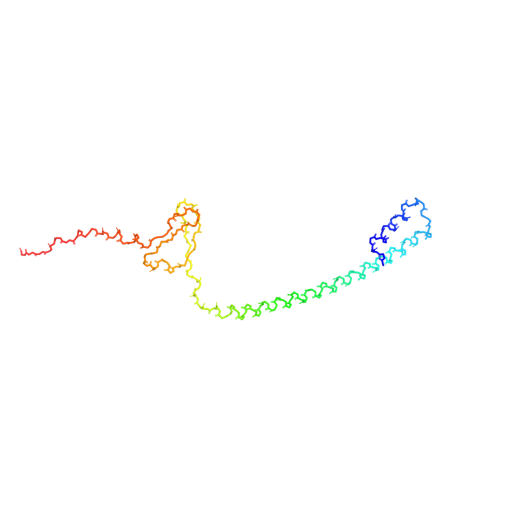 GLU A C 1
ATOM 1118 O O . GLU A 1 141 ? 78.308 17.665 -56.612 1.00 53.06 141 GLU A O 1
ATOM 1123 N N . ASP A 1 142 ? 80.326 18.559 -56.183 1.00 47.53 142 ASP A N 1
ATOM 1124 C CA . ASP A 1 142 ? 81.133 18.125 -57.335 1.00 47.53 142 ASP A CA 1
ATOM 1125 C C . ASP A 1 142 ? 82.587 18.661 -57.213 1.00 47.53 142 ASP A C 1
ATOM 1127 O O . ASP A 1 142 ? 82.789 19.856 -56.993 1.00 47.53 142 ASP A O 1
ATOM 1131 N N . ASP A 1 143 ? 83.550 17.731 -57.342 1.00 40.25 143 ASP A N 1
ATOM 1132 C CA . ASP A 1 143 ? 85.017 17.822 -57.605 1.00 40.25 143 ASP A CA 1
ATOM 1133 C C . ASP A 1 143 ? 85.931 18.821 -56.843 1.00 40.25 143 ASP A C 1
ATOM 1135 O O . ASP A 1 143 ? 85.969 20.036 -57.159 1.00 40.25 143 ASP A O 1
#

pLDDT: mean 80.78, std 17.33, range [40.25, 98.44]

Foldseek 3Di:
DDDLVN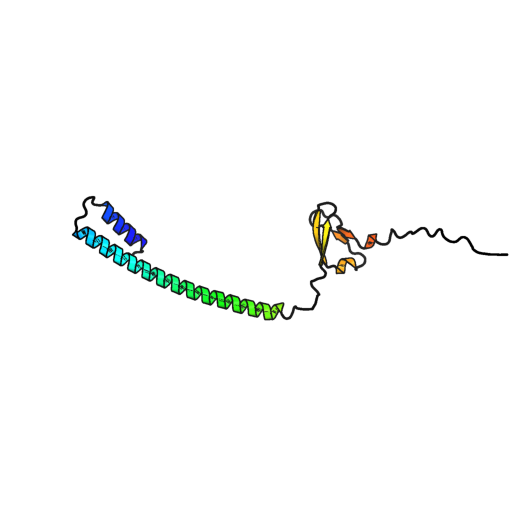LVVVLVVLPVPDPDDDPVNVVVSVVSVVVSVVVVVVVVVVVVVVVVVVVVVVVVVVVVVVVVCCVPVVVVPPPDDVPQKDWFAAPPPRDIDIDHNVLLVDAQHWDADPPPRHTGDGNVVPPPPPPPPPPDDDDDDDD

Radius of gyration: 40.16 Å; chains: 1; bounding box: 107×41×94 Å

Secondary structure (DSSP, 8-state):
---HHHHHHHHHHHHHT-SS--HHHHHHHHHHHHHHHHHHHHHHHHHHHHHHHHHHHHHHHHHHHHHHHHHHHSS---SSSS--EEEEE-TTT--EEEEEGGGGTSTT-EEE-TTT--EEEEGGGGGSS--------------

Sequence (143 aa):
METIREKVAYLRGMLDADPKLGEERIKFVFEKILALLDDISDELDAAAAAQSELEDYVAEIDLDLAALEDDFYAEEHPSHEEDDMVRMECPECGERVEFEEGFLYDDDVRITCPECGATVYDSTELDDEDEFDADLDELGEDD